Protein AF-A0A418RNY5-F1 (af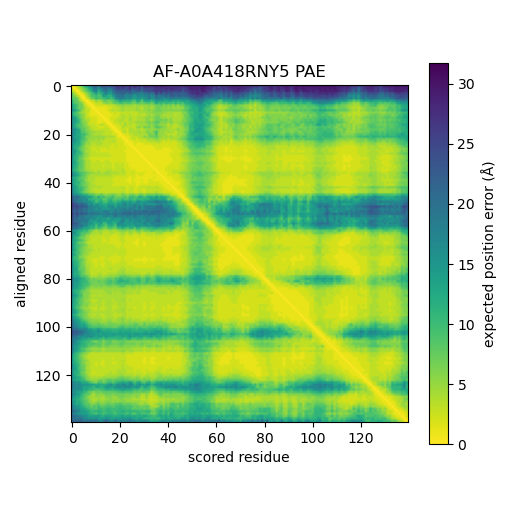db_monomer)

Nearest PDB structures (foldseek):
  6wxx-assembly2_C  TM=4.214E-01  e=1.060E-01  Treponema succinifaciens DSM 2489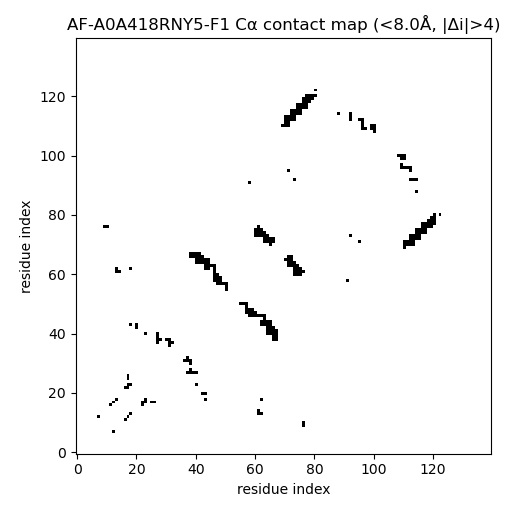
  6xl1-assembly1_B  TM=4.247E-01  e=2.477E-01  Treponema succinifaciens DSM 2489
  6ntv-assembly3_C  TM=4.979E-01  e=1.041E+00  Severe fever with thrombocytopenia syndrome virus
  7alp-assembly1_U  TM=4.545E-01  e=1.351E+00  Phlebovirus WCH/97/HN/China/2011
  4i1t-assembly1_A-2  TM=4.552E-01  e=4.983E+00  Mammarenavirus caliense

Radius of gyration: 16.79 Å; Cα contacts (8 Å, |Δi|>4): 152; chains: 1; bounding box: 38×40×58 Å

Secondary structure (DSSP, 8-state):
------S--HHHHIIIIITSGGGHHHHHHHHHHHHTS---EEEEPPSBPPPSSTTSPP-B-SEEEEETTS-EEEEEEE-S--TTHHHHHHHHHHHHHHHTPPTT--GGGPPPEEEEEEESS-SSSSS-------------

pLDDT: mean 83.77, std 11.74, range [42.59, 97.12]

Solvent-accessible surface area (backbone atoms only — not comparable to full-atom values): 9016 Å² total; per-residue (Å²): 132,88,78,80,79,87,70,85,50,67,68,57,39,45,77,74,42,51,72,40,80,93,34,40,69,60,47,24,53,52,50,14,68,73,70,73,45,93,48,47,73,74,48,74,48,83,36,62,59,85,73,91,48,96,80,56,77,81,49,72,51,76,38,30,33,31,35,78,85,65,31,38,40,36,40,38,75,42,67,74,89,55,96,58,46,70,59,48,53,50,49,53,47,55,51,54,28,53,74,69,46,60,88,94,58,58,78,88,63,52,44,58,65,46,81,47,77,50,67,70,53,82,91,63,98,68,92,75,89,79,86,89,87,76,97,75,91,73,87,132

Foldseek 3Di:
DPPPDPDDDVLNCLQPACQDPVRVVVVQVVCCVLVVHRWDWPHWDQQWDDDPDPPDDTGGFSTWTATPVRAIETEHEDEDDDPCVVVSQVVNQVVVQVVPDDPPDDPVPRHHYHYHYHYNDDPDDDPDDDDDDDDDDDDD

Mean predicted aligned error: 7.06 Å

Sequence (140 aa):
MVTKRKLITFDWAIKRLLRSKANFGILEGFLSELLKEDITILDVLESESNKETKIDKFNRVDLKVRNQKQEIVIIEIQYDREYDYLQRIFYAVSKTALEHMADNSSYASITKVISINILYFDLGSGTDYIYKGTTRFIGL

Structure (mmCIF, N/CA/C/O backbone):
data_AF-A0A418RNY5-F1
#
_entry.id   AF-A0A418RNY5-F1
#
loop_
_atom_site.group_PDB
_atom_site.id
_atom_site.type_symbol
_atom_site.label_atom_id
_atom_site.label_alt_id
_atom_site.label_comp_id
_atom_site.label_asym_id
_atom_site.label_entity_id
_atom_site.label_seq_id
_atom_site.pdbx_PDB_ins_code
_atom_site.Cartn_x
_atom_site.Cartn_y
_atom_site.Cartn_z
_atom_site.occupancy
_atom_site.B_iso_or_equiv
_atom_site.auth_seq_id
_atom_site.auth_comp_id
_atom_site.auth_asym_id
_atom_site.auth_atom_id
_atom_site.pdbx_PDB_model_num
ATOM 1 N N . MET A 1 1 ? 11.323 -13.022 -35.457 1.00 42.59 1 MET A N 1
ATOM 2 C CA . MET A 1 1 ? 10.039 -13.642 -35.060 1.00 42.59 1 MET A CA 1
ATOM 3 C C . MET A 1 1 ? 9.662 -13.102 -33.691 1.00 42.59 1 MET A C 1
ATOM 5 O O . MET A 1 1 ? 10.435 -13.292 -32.763 1.00 42.59 1 MET A O 1
ATOM 9 N N . VAL A 1 2 ? 8.543 -12.385 -33.564 1.00 47.88 2 VAL A N 1
ATOM 10 C CA . VAL A 1 2 ? 8.053 -11.928 -32.252 1.00 47.88 2 VAL A CA 1
ATOM 11 C C . VAL A 1 2 ? 7.443 -13.140 -31.553 1.00 47.88 2 VAL A C 1
ATOM 13 O O . VAL A 1 2 ? 6.425 -13.672 -31.994 1.00 47.88 2 VAL A O 1
ATOM 16 N N . THR A 1 3 ? 8.097 -13.633 -30.506 1.00 58.25 3 THR A N 1
ATOM 17 C CA . THR A 1 3 ? 7.582 -14.719 -29.671 1.00 58.25 3 THR A CA 1
ATOM 18 C C . THR A 1 3 ? 6.275 -14.270 -29.022 1.00 58.25 3 THR A C 1
ATOM 20 O O . THR A 1 3 ? 6.229 -13.295 -28.274 1.00 58.25 3 THR A O 1
ATOM 23 N N . LYS A 1 4 ? 5.179 -14.974 -29.325 1.00 61.78 4 LYS A N 1
ATOM 24 C CA . LYS A 1 4 ? 3.865 -14.723 -28.724 1.00 61.78 4 LYS A CA 1
ATOM 25 C C . LYS A 1 4 ? 3.985 -14.969 -27.214 1.00 61.78 4 LYS A C 1
ATOM 27 O O . LYS A 1 4 ? 4.181 -16.107 -26.788 1.00 61.78 4 LYS A O 1
ATOM 32 N N . ARG A 1 5 ? 3.949 -13.898 -26.415 1.00 59.19 5 ARG A N 1
ATOM 33 C CA . ARG A 1 5 ? 4.132 -13.946 -24.955 1.00 59.19 5 ARG A CA 1
ATOM 34 C C . ARG A 1 5 ? 3.037 -14.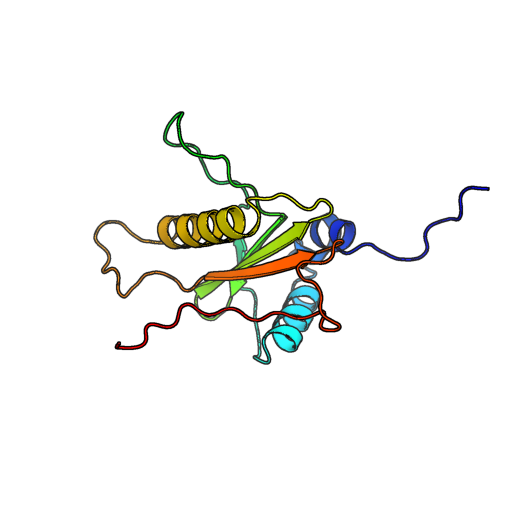838 -24.350 1.00 59.19 5 ARG A C 1
ATOM 36 O O . ARG A 1 5 ? 1.860 -14.525 -24.477 1.00 59.19 5 ARG A O 1
ATOM 43 N N . LYS A 1 6 ? 3.425 -15.972 -23.751 1.00 68.50 6 LYS A N 1
ATOM 44 C CA . LYS A 1 6 ? 2.500 -16.959 -23.148 1.00 68.50 6 LYS A CA 1
ATOM 45 C C . LYS A 1 6 ? 2.127 -16.653 -21.693 1.00 68.50 6 LYS A C 1
ATOM 47 O O . LYS A 1 6 ? 1.203 -17.266 -21.175 1.00 68.50 6 LYS A O 1
ATOM 52 N N . LEU A 1 7 ? 2.851 -15.746 -21.039 1.00 77.19 7 LEU A N 1
ATOM 53 C CA . LEU A 1 7 ? 2.674 -15.424 -19.625 1.00 77.19 7 LEU A CA 1
ATOM 54 C C . LEU A 1 7 ? 1.985 -14.070 -19.468 1.00 77.19 7 LEU A C 1
ATOM 56 O O . LEU A 1 7 ? 2.355 -13.098 -20.133 1.00 77.19 7 LEU A O 1
ATOM 60 N N . ILE A 1 8 ? 1.005 -14.026 -18.569 1.00 77.44 8 ILE A N 1
ATOM 61 C CA . ILE A 1 8 ? 0.338 -12.801 -18.138 1.00 77.44 8 ILE A CA 1
ATOM 62 C C . ILE A 1 8 ? 1.268 -12.074 -17.160 1.00 77.44 8 ILE A C 1
ATOM 64 O O . ILE A 1 8 ? 1.728 -12.668 -16.187 1.00 77.44 8 ILE A O 1
ATOM 68 N N . THR A 1 9 ? 1.571 -10.801 -17.423 1.00 82.38 9 THR A N 1
ATOM 69 C CA . THR A 1 9 ? 2.310 -9.959 -16.472 1.00 82.38 9 THR A CA 1
ATOM 70 C C . THR A 1 9 ? 1.398 -9.527 -15.330 1.00 82.38 9 THR A C 1
ATOM 72 O O . THR A 1 9 ? 0.189 -9.371 -15.521 1.00 82.38 9 THR A O 1
ATOM 75 N N . PHE A 1 10 ? 1.974 -9.281 -14.151 1.00 82.06 10 PHE A N 1
ATOM 76 C CA . PHE A 1 10 ? 1.188 -8.834 -13.001 1.00 82.06 10 PHE A CA 1
ATOM 77 C C . PHE A 1 10 ? 0.489 -7.493 -13.283 1.00 82.06 10 PHE A C 1
ATOM 79 O O . PHE A 1 10 ? -0.660 -7.308 -12.901 1.00 82.06 10 PHE A O 1
ATOM 86 N N . ASP A 1 11 ? 1.117 -6.612 -14.072 1.00 80.00 11 ASP A N 1
ATOM 87 C CA . ASP A 1 11 ? 0.526 -5.340 -14.521 1.00 80.00 11 ASP A CA 1
ATOM 88 C C . ASP A 1 11 ? -0.761 -5.532 -15.317 1.00 80.00 11 ASP A C 1
ATOM 90 O O . ASP A 1 11 ? -1.779 -4.886 -15.059 1.00 80.00 11 ASP A O 1
ATOM 94 N N . TRP A 1 12 ? -0.745 -6.484 -16.248 1.00 84.69 12 TRP A N 1
ATOM 95 C CA . TRP A 1 12 ? -1.942 -6.819 -16.996 1.00 84.69 12 TRP A CA 1
ATOM 96 C C . TRP A 1 12 ? -3.014 -7.412 -16.075 1.00 84.69 12 TRP A C 1
ATOM 98 O O . TRP A 1 12 ? -4.184 -7.040 -16.184 1.00 84.69 12 TRP A O 1
ATOM 108 N N . ALA A 1 13 ? -2.621 -8.293 -15.146 1.00 85.50 13 ALA A N 1
ATOM 109 C CA . ALA A 1 13 ? -3.541 -8.919 -14.202 1.00 85.50 13 ALA A CA 1
ATOM 110 C C . ALA A 1 13 ? -4.212 -7.887 -13.284 1.00 85.50 13 ALA A C 1
ATOM 112 O O . ALA A 1 13 ? -5.435 -7.915 -13.162 1.00 85.50 13 ALA A O 1
ATOM 113 N N . ILE A 1 14 ? -3.470 -6.929 -12.716 1.00 82.69 14 ILE A N 1
ATOM 114 C CA . ILE A 1 14 ? -4.059 -5.845 -11.915 1.00 82.69 14 ILE A CA 1
ATOM 115 C C . ILE A 1 14 ? -5.078 -5.058 -12.745 1.00 82.69 14 ILE A C 1
ATOM 117 O O . ILE A 1 14 ? -6.230 -4.896 -12.335 1.00 82.69 14 ILE A O 1
ATOM 121 N N . LYS A 1 15 ? -4.676 -4.604 -13.938 1.00 77.12 15 LYS A N 1
ATOM 122 C CA . LYS A 1 15 ? -5.492 -3.708 -14.770 1.00 77.12 15 LYS A CA 1
ATOM 123 C C . LYS A 1 15 ? -6.751 -4.366 -15.330 1.00 77.12 15 LYS A C 1
ATOM 125 O O . LYS A 1 15 ? -7.728 -3.669 -15.590 1.00 77.12 15 LYS A O 1
ATOM 130 N N . ARG A 1 16 ? -6.728 -5.679 -15.581 1.00 78.75 16 ARG A N 1
ATOM 131 C CA . ARG A 1 16 ? -7.799 -6.383 -16.313 1.00 78.75 16 ARG A CA 1
ATOM 132 C C . ARG A 1 16 ? -8.553 -7.419 -15.490 1.00 78.75 16 ARG A C 1
ATOM 134 O O . ARG A 1 16 ? -9.715 -7.670 -15.794 1.00 78.75 16 ARG A O 1
ATOM 141 N N . LEU A 1 17 ? -7.923 -8.018 -14.482 1.00 83.56 17 LEU A N 1
ATOM 142 C CA . LEU A 1 17 ? -8.519 -9.083 -13.676 1.00 83.56 17 LEU A CA 1
ATOM 143 C C . LEU A 1 17 ? -8.824 -8.611 -12.257 1.00 83.56 17 LEU A C 1
ATOM 145 O O . LEU A 1 17 ? -9.988 -8.629 -11.866 1.00 83.56 17 LEU A O 1
ATOM 149 N N . LEU A 1 18 ? -7.813 -8.163 -11.510 1.00 83.06 18 LEU A N 1
ATOM 150 C CA . LEU A 1 18 ? -7.899 -8.013 -10.050 1.00 83.06 18 LEU A CA 1
ATOM 151 C C . LEU A 1 18 ? -8.770 -6.833 -9.594 1.00 83.06 18 LEU A C 1
ATOM 153 O O . LEU A 1 18 ? -9.224 -6.813 -8.457 1.00 83.06 18 LEU A O 1
ATOM 157 N N . ARG A 1 19 ? -9.056 -5.872 -10.481 1.00 82.12 19 ARG A N 1
ATOM 158 C CA . ARG A 1 19 ? -9.975 -4.752 -10.208 1.00 82.12 19 ARG A CA 1
ATOM 159 C C . ARG A 1 19 ? -11.460 -5.147 -10.272 1.00 82.12 19 ARG A C 1
ATOM 161 O O . ARG A 1 19 ? -12.309 -4.438 -9.741 1.00 82.12 19 ARG A O 1
ATOM 168 N N . SER A 1 20 ? -11.799 -6.250 -10.941 1.00 83.69 20 SER A N 1
ATOM 169 C CA . SER A 1 20 ? -13.192 -6.680 -11.103 1.00 83.69 20 SER A CA 1
ATOM 170 C C . SER A 1 20 ? -13.699 -7.402 -9.857 1.00 83.69 20 SER A C 1
ATOM 172 O O . SER A 1 20 ? -13.073 -8.364 -9.414 1.00 83.69 20 SER A O 1
ATOM 174 N N . LYS A 1 21 ? -14.889 -7.023 -9.365 1.00 82.12 21 LYS A N 1
ATOM 175 C CA . LYS A 1 21 ? -15.573 -7.707 -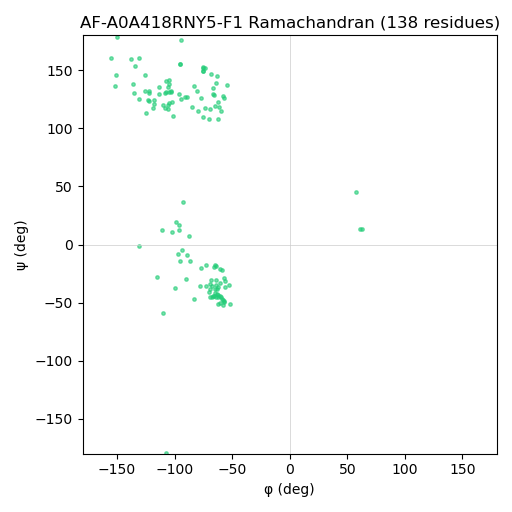8.248 1.00 82.12 21 LYS A CA 1
ATOM 176 C C . LYS A 1 21 ? -15.732 -9.212 -8.468 1.00 82.12 21 LYS A C 1
ATOM 178 O O . LYS A 1 21 ? -15.600 -9.982 -7.527 1.00 82.12 21 LYS A O 1
ATOM 183 N N . ALA A 1 22 ? -15.950 -9.641 -9.714 1.00 84.12 22 ALA A N 1
ATOM 184 C CA . ALA A 1 22 ? -16.081 -11.060 -10.053 1.00 84.12 22 ALA A CA 1
ATOM 185 C C . ALA A 1 22 ? -14.793 -11.870 -9.802 1.00 84.12 22 ALA A C 1
ATOM 187 O O . ALA A 1 22 ? -14.847 -13.090 -9.697 1.00 84.12 22 ALA A O 1
ATOM 188 N N . ASN A 1 23 ? -13.646 -11.194 -9.696 1.00 85.88 23 ASN A N 1
ATOM 189 C CA . ASN A 1 23 ? -12.331 -11.807 -9.537 1.00 85.88 23 ASN A CA 1
ATOM 190 C C . ASN A 1 23 ? -11.718 -11.559 -8.149 1.00 85.88 23 ASN A C 1
ATOM 192 O O . ASN A 1 23 ? -10.528 -11.825 -7.970 1.00 85.88 23 ASN A O 1
ATOM 196 N N . PHE A 1 24 ? -12.489 -11.059 -7.173 1.00 90.50 24 PHE A N 1
ATOM 197 C CA . PHE A 1 24 ? -11.965 -10.776 -5.831 1.00 90.50 24 PHE A CA 1
ATOM 198 C C . PHE A 1 24 ? -11.326 -12.001 -5.185 1.00 90.50 24 PHE A C 1
ATOM 200 O O . PHE A 1 24 ? -10.248 -11.856 -4.627 1.00 90.50 24 PHE A O 1
ATOM 207 N N . GLY A 1 25 ? -11.865 -13.205 -5.398 1.00 92.25 25 GLY A N 1
ATOM 208 C CA . GLY A 1 25 ? -11.271 -14.439 -4.872 1.00 92.25 25 GLY A CA 1
ATOM 209 C C . GLY A 1 25 ? -9.807 -14.668 -5.282 1.00 92.25 25 GLY A C 1
ATOM 210 O O . GLY A 1 25 ? -9.029 -15.220 -4.508 1.00 92.25 25 GLY A O 1
ATOM 211 N N . ILE A 1 26 ? -9.386 -14.201 -6.467 1.00 91.50 26 ILE A N 1
ATOM 212 C CA . ILE A 1 26 ? -7.978 -14.290 -6.895 1.00 91.50 26 ILE A CA 1
ATOM 213 C C . ILE A 1 26 ? -7.112 -13.349 -6.051 1.00 91.50 26 ILE A C 1
ATOM 215 O O . ILE A 1 26 ? -6.034 -13.729 -5.594 1.00 91.50 26 ILE A O 1
ATOM 219 N N . LEU A 1 27 ? -7.581 -12.116 -5.856 1.00 92.06 27 LEU A N 1
ATOM 220 C CA . LEU A 1 27 ? -6.863 -11.103 -5.093 1.00 92.06 27 LEU A CA 1
ATOM 221 C C . LEU A 1 27 ? -6.844 -11.440 -3.594 1.00 92.06 27 LEU A C 1
ATOM 223 O O . LEU A 1 27 ? -5.800 -11.322 -2.964 1.00 92.06 27 LEU A O 1
ATOM 227 N N . GLU A 1 28 ? -7.957 -11.921 -3.047 1.00 95.44 28 GLU A N 1
ATOM 228 C CA . GLU A 1 28 ? -8.080 -12.439 -1.682 1.00 95.44 28 GLU A CA 1
ATOM 229 C C . GLU A 1 28 ? -7.099 -13.583 -1.436 1.00 95.44 28 GLU A C 1
ATOM 231 O O . GLU A 1 28 ? -6.337 -13.525 -0.474 1.00 95.44 28 GLU A O 1
ATOM 236 N N . GLY A 1 29 ? -7.039 -14.574 -2.333 1.00 95.19 29 GLY A N 1
ATOM 237 C CA . GLY A 1 29 ? -6.086 -15.680 -2.227 1.00 95.19 29 GLY A CA 1
ATOM 238 C C . GLY A 1 29 ? -4.628 -15.211 -2.255 1.00 95.19 29 GLY A C 1
ATOM 239 O O . GLY A 1 29 ? -3.826 -15.637 -1.426 1.00 95.19 29 GLY A O 1
ATOM 240 N N . PHE A 1 30 ? -4.289 -14.284 -3.159 1.00 92.62 30 PHE A N 1
ATOM 241 C CA . PHE A 1 30 ? -2.952 -13.685 -3.224 1.00 92.62 30 PHE A CA 1
ATOM 242 C C . PHE A 1 30 ? -2.579 -12.950 -1.929 1.00 92.62 30 PHE A C 1
ATOM 244 O O . PHE A 1 30 ? -1.509 -13.190 -1.368 1.00 92.62 30 PHE A O 1
ATOM 251 N N . LEU A 1 31 ? -3.457 -12.066 -1.449 1.00 95.25 31 LEU A N 1
ATOM 252 C CA . LEU A 1 31 ? -3.217 -11.285 -0.236 1.00 95.25 31 LEU A CA 1
ATOM 253 C C . LEU A 1 31 ? -3.143 -12.176 1.000 1.00 95.25 31 LEU A C 1
ATOM 255 O O . LEU A 1 31 ? -2.293 -11.943 1.859 1.00 95.25 31 LEU A O 1
ATOM 259 N N . SER A 1 32 ? -3.988 -13.206 1.067 1.00 96.62 32 SER A N 1
ATOM 260 C CA . SER A 1 32 ? -4.032 -14.099 2.219 1.00 96.62 32 SER A CA 1
ATOM 261 C C . SER A 1 32 ? -2.745 -14.900 2.363 1.00 96.62 32 SER A C 1
ATOM 263 O O . SER A 1 32 ? -2.161 -14.982 3.444 1.00 96.62 32 SER A O 1
ATOM 265 N N . GLU A 1 33 ? -2.244 -15.426 1.245 1.00 95.50 33 GLU A N 1
ATOM 266 C CA . GLU A 1 33 ? -0.998 -16.184 1.226 1.00 95.50 33 GLU A CA 1
ATOM 267 C C . GLU A 1 33 ? 0.222 -15.292 1.496 1.00 95.50 33 GLU A C 1
ATOM 269 O O . GLU A 1 33 ? 1.133 -15.697 2.222 1.00 95.50 33 GLU A O 1
ATOM 274 N N . LEU A 1 34 ? 0.230 -14.061 0.971 1.00 94.31 34 LEU A N 1
ATOM 275 C CA . LEU A 1 34 ? 1.314 -13.103 1.192 1.00 94.31 34 LEU A CA 1
ATOM 276 C C . LEU A 1 34 ? 1.381 -12.619 2.648 1.00 94.31 34 LEU A C 1
ATOM 278 O O . LEU A 1 34 ? 2.467 -12.526 3.221 1.00 94.31 34 LEU A O 1
ATOM 282 N N . LEU A 1 35 ? 0.233 -12.282 3.241 1.00 94.00 35 LEU A N 1
ATOM 283 C CA . LEU A 1 35 ? 0.151 -11.706 4.586 1.00 94.00 35 LEU A CA 1
ATOM 284 C C . LEU A 1 35 ? 0.032 -12.761 5.691 1.00 94.00 35 LEU A C 1
ATOM 286 O O . LEU A 1 35 ? 0.191 -12.414 6.862 1.00 94.00 35 LEU A O 1
ATOM 290 N N . LYS A 1 36 ? -0.178 -14.033 5.322 1.00 95.38 36 LYS A N 1
ATOM 291 C CA . LYS A 1 36 ? -0.392 -15.164 6.237 1.00 95.38 36 LYS A CA 1
ATOM 292 C C . LYS A 1 36 ? -1.584 -14.938 7.165 1.00 95.38 36 LYS A C 1
ATOM 294 O O . LYS A 1 36 ? -1.517 -15.184 8.366 1.00 95.38 36 LYS A O 1
ATOM 299 N N . GLU A 1 37 ? -2.671 -14.461 6.575 1.00 95.69 37 GLU A N 1
ATOM 300 C CA . GLU A 1 37 ? -3.933 -14.139 7.236 1.00 95.69 37 GLU A CA 1
ATOM 301 C C . GLU A 1 37 ? -5.080 -14.333 6.240 1.00 95.69 37 GLU A C 1
ATOM 303 O O . GLU A 1 37 ? -4.892 -14.037 5.072 1.00 95.69 37 GLU A O 1
ATOM 308 N N . ASP A 1 38 ? -6.268 -14.764 6.664 1.00 96.81 38 ASP A N 1
ATOM 309 C CA . ASP A 1 38 ? -7.432 -14.794 5.770 1.00 96.81 38 ASP A CA 1
ATOM 310 C C . ASP A 1 38 ? -7.905 -13.368 5.443 1.00 96.81 38 ASP A C 1
ATOM 312 O O . ASP A 1 38 ? -8.340 -12.624 6.324 1.00 96.81 38 ASP A O 1
ATOM 316 N N . ILE A 1 39 ? -7.831 -12.981 4.168 1.00 97.12 39 ILE A N 1
ATOM 317 C CA . ILE A 1 39 ? -8.234 -11.666 3.660 1.00 97.12 39 ILE A CA 1
ATOM 318 C C . ILE A 1 39 ? -9.519 -11.789 2.842 1.00 97.12 39 ILE A C 1
ATOM 320 O O . ILE A 1 39 ? -9.607 -12.584 1.910 1.00 97.12 39 ILE A O 1
ATOM 324 N N . THR A 1 40 ? -10.491 -10.931 3.148 1.00 96.94 40 THR A N 1
ATOM 325 C CA . THR A 1 40 ? -11.722 -10.744 2.374 1.00 96.94 40 THR A CA 1
ATOM 326 C C . THR A 1 40 ? -11.829 -9.287 1.953 1.00 96.94 40 THR A C 1
ATOM 328 O O . THR A 1 40 ? -11.687 -8.378 2.772 1.00 96.94 40 THR A O 1
ATOM 331 N N . ILE A 1 41 ? -12.080 -9.045 0.673 1.00 95.94 41 ILE A N 1
ATOM 332 C CA . ILE A 1 41 ? -12.121 -7.703 0.098 1.00 95.94 41 ILE A CA 1
ATOM 333 C C . ILE A 1 41 ? -13.559 -7.206 0.083 1.00 95.94 41 ILE A C 1
ATOM 335 O O . ILE A 1 41 ? -14.450 -7.835 -0.481 1.00 95.94 41 ILE A O 1
ATOM 339 N N . LEU A 1 42 ? -13.781 -6.038 0.681 1.00 94.56 42 LEU A N 1
ATOM 340 C CA . LEU A 1 42 ? -15.087 -5.386 0.698 1.00 94.56 42 LEU A CA 1
ATOM 341 C C . LEU A 1 42 ? -15.316 -4.590 -0.587 1.00 94.56 42 LEU A C 1
ATOM 343 O O . LEU A 1 42 ? -16.366 -4.692 -1.226 1.00 94.56 42 LEU A O 1
ATOM 347 N N . ASP A 1 43 ? -14.321 -3.801 -0.982 1.00 92.25 43 ASP A N 1
ATOM 348 C CA . ASP A 1 43 ? -14.392 -2.957 -2.164 1.00 92.25 43 ASP A CA 1
ATOM 349 C C . ASP A 1 43 ? -13.008 -2.635 -2.742 1.00 92.25 43 ASP A C 1
ATOM 351 O O . ASP A 1 43 ? -11.965 -2.762 -2.096 1.00 92.25 43 ASP A O 1
ATOM 355 N N . VAL A 1 44 ? -13.029 -2.233 -4.014 1.00 90.88 44 VAL A N 1
ATOM 356 C CA . VAL A 1 44 ? -11.906 -1.568 -4.670 1.00 90.88 44 VAL A CA 1
ATOM 357 C C . VAL A 1 44 ? -12.168 -0.074 -4.595 1.00 90.88 44 VAL A C 1
ATOM 359 O O . VAL A 1 44 ? -13.248 0.389 -4.961 1.00 90.88 44 VAL A O 1
ATOM 362 N N . LEU A 1 45 ? -11.167 0.659 -4.132 1.00 89.50 45 LEU A N 1
ATOM 363 C CA . LEU A 1 45 ? -11.206 2.095 -3.926 1.00 89.50 45 LEU A CA 1
ATOM 364 C C . LEU A 1 45 ? -10.636 2.839 -5.132 1.00 89.50 45 LEU A C 1
ATOM 366 O O . LEU A 1 45 ? -9.787 2.328 -5.877 1.00 89.50 45 LEU A O 1
ATOM 370 N N . GLU A 1 46 ? -11.073 4.088 -5.283 1.00 82.19 46 GLU A N 1
ATOM 371 C CA . GLU A 1 46 ? -10.500 4.998 -6.266 1.00 82.19 46 GLU A CA 1
ATOM 372 C C . GLU A 1 46 ? -8.999 5.156 -6.020 1.00 82.19 46 GLU A C 1
ATOM 374 O O . GLU A 1 46 ? -8.515 5.376 -4.903 1.00 82.19 46 GLU A O 1
ATOM 379 N N . SER A 1 47 ? -8.242 4.937 -7.090 1.00 75.25 47 SER A N 1
ATOM 380 C CA . SER A 1 47 ? -6.789 4.808 -7.018 1.00 75.25 47 SER A CA 1
ATOM 381 C C . SER A 1 47 ? -6.070 6.135 -7.271 1.00 75.25 47 SER A C 1
ATOM 383 O O . SER A 1 47 ? -4.854 6.193 -7.125 1.00 75.25 47 SER A O 1
ATOM 385 N N . GLU A 1 48 ? -6.819 7.189 -7.604 1.00 74.06 48 GLU A N 1
ATOM 386 C CA . GLU A 1 48 ? -6.345 8.559 -7.795 1.00 74.06 48 GLU A CA 1
ATOM 387 C C . GLU A 1 48 ? -6.812 9.439 -6.628 1.00 74.06 48 GLU A C 1
ATOM 389 O O . GLU A 1 48 ? -7.985 9.425 -6.257 1.00 74.06 48 GLU A O 1
ATOM 394 N N . SER A 1 49 ? -5.892 10.202 -6.037 1.00 64.19 49 SER A N 1
ATOM 395 C CA . SER A 1 49 ? -6.221 11.202 -5.016 1.00 64.19 49 SER A CA 1
ATOM 396 C C . SER A 1 49 ? -6.665 12.517 -5.665 1.00 64.19 49 SER A C 1
ATOM 398 O O . SER A 1 49 ? -5.987 13.014 -6.572 1.00 64.19 49 SER A O 1
ATOM 400 N N . ASN A 1 50 ? -7.730 13.141 -5.155 1.00 57.97 50 ASN A N 1
ATOM 401 C CA . ASN A 1 50 ? -8.097 14.503 -5.549 1.00 57.97 50 ASN A CA 1
ATOM 402 C C . ASN A 1 50 ? -7.002 15.500 -5.131 1.00 57.97 50 ASN A C 1
ATOM 404 O O . ASN A 1 50 ? -6.439 15.403 -4.040 1.00 57.97 50 ASN A O 1
ATOM 408 N N . LYS A 1 51 ? -6.695 16.471 -5.999 1.00 54.84 51 LYS A N 1
ATOM 409 C CA . LYS A 1 51 ? -5.824 17.602 -5.653 1.00 54.84 51 LYS A CA 1
ATOM 410 C C . LYS A 1 51 ? -6.663 18.680 -4.984 1.00 54.84 51 LYS A C 1
ATOM 412 O O . LYS A 1 51 ? -7.541 19.242 -5.635 1.00 54.84 51 LYS A O 1
ATOM 417 N N . GLU A 1 52 ? -6.366 19.002 -3.733 1.00 58.78 52 GLU A N 1
ATOM 418 C CA . GLU A 1 52 ? -6.985 20.145 -3.052 1.00 58.78 52 GLU A CA 1
ATOM 419 C C . GLU A 1 52 ? -6.157 21.417 -3.264 1.00 58.78 52 GLU A C 1
ATOM 421 O O . GLU A 1 52 ? -6.698 22.517 -3.361 1.00 58.78 52 GLU A O 1
ATOM 426 N N . THR A 1 53 ? -4.838 21.273 -3.431 1.00 54.75 53 THR A N 1
ATOM 427 C CA . THR A 1 53 ? -3.913 22.382 -3.669 1.00 54.75 53 THR A CA 1
ATOM 428 C C . THR A 1 53 ? -2.981 22.121 -4.857 1.00 54.75 53 THR A C 1
ATOM 430 O O . THR A 1 53 ? -2.742 20.988 -5.275 1.00 54.75 53 THR A O 1
ATOM 433 N N . LYS A 1 54 ? -2.393 23.189 -5.418 1.00 52.41 54 LYS A N 1
ATOM 434 C CA . LYS A 1 54 ? -1.415 23.087 -6.524 1.00 52.41 54 LYS A CA 1
ATOM 435 C C . LYS A 1 54 ? -0.115 22.368 -6.135 1.00 52.41 54 LYS A C 1
ATOM 437 O O . LYS A 1 54 ? 0.636 21.980 -7.026 1.00 52.41 54 LYS A O 1
ATOM 442 N N . ILE A 1 55 ? 0.155 22.237 -4.836 1.00 54.84 55 ILE A N 1
ATOM 443 C CA . ILE A 1 55 ? 1.398 21.684 -4.280 1.00 54.84 55 ILE A CA 1
ATOM 444 C C . ILE A 1 55 ? 1.240 20.185 -3.971 1.00 54.84 55 ILE A C 1
ATOM 446 O O . ILE A 1 55 ? 2.236 19.483 -3.805 1.00 54.84 55 ILE A O 1
ATOM 450 N N . ASP A 1 56 ? 0.005 19.671 -3.945 1.00 57.38 56 ASP A N 1
ATOM 451 C CA . ASP A 1 56 ? -0.245 18.252 -3.718 1.00 57.38 56 ASP A CA 1
ATOM 452 C C . ASP A 1 56 ? 0.376 17.411 -4.835 1.00 57.38 56 ASP A C 1
ATOM 454 O O . ASP A 1 56 ? 0.067 17.563 -6.027 1.00 57.38 56 ASP A O 1
ATOM 458 N N . LYS A 1 57 ? 1.262 16.490 -4.440 1.00 59.84 57 LYS A N 1
ATOM 459 C CA . LYS A 1 57 ? 1.773 15.481 -5.361 1.00 59.84 57 LYS A CA 1
ATOM 460 C C . LYS A 1 57 ? 0.605 14.584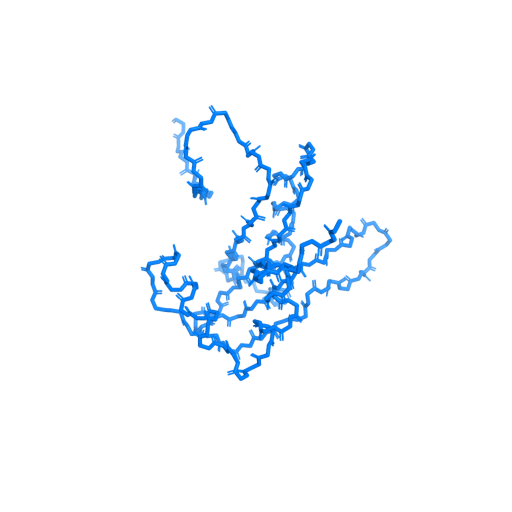 -5.756 1.00 59.84 57 LYS A C 1
ATOM 462 O O . LYS A 1 57 ? -0.122 14.079 -4.907 1.00 59.84 57 LYS A O 1
ATOM 467 N N . PHE A 1 58 ? 0.425 14.401 -7.061 1.00 53.44 58 PHE A N 1
ATOM 468 C CA . PHE A 1 58 ? -0.566 13.465 -7.575 1.00 53.44 58 PHE A CA 1
ATOM 469 C C . PHE A 1 58 ? -0.159 12.053 -7.153 1.00 53.44 58 PHE A C 1
ATOM 471 O O . PHE A 1 58 ? 0.930 11.611 -7.519 1.00 53.44 58 PHE A O 1
ATOM 478 N N . ASN A 1 59 ? -1.005 11.369 -6.384 1.00 61.56 59 ASN A N 1
ATOM 479 C CA . ASN A 1 59 ? -0.798 9.968 -6.058 1.00 61.56 59 ASN A CA 1
ATOM 480 C C . ASN A 1 59 ? -1.783 9.126 -6.870 1.00 61.56 59 ASN A C 1
ATOM 482 O O . ASN A 1 59 ? -2.998 9.261 -6.714 1.00 61.56 59 ASN A O 1
ATOM 486 N N . ARG A 1 60 ? -1.248 8.278 -7.752 1.00 69.50 60 ARG A N 1
ATOM 487 C CA . ARG A 1 60 ? -2.018 7.256 -8.452 1.00 69.50 60 ARG A CA 1
ATOM 488 C C . ARG A 1 60 ? -1.373 5.911 -8.207 1.00 69.50 60 ARG A C 1
ATOM 490 O O . ARG A 1 60 ? -0.284 5.667 -8.714 1.00 69.50 60 ARG A O 1
ATOM 497 N N . VAL A 1 61 ? -2.094 5.065 -7.489 1.00 79.88 61 VAL A N 1
ATOM 498 C CA . VAL A 1 61 ? -1.683 3.690 -7.209 1.00 79.88 61 VAL A CA 1
ATOM 499 C C . VAL A 1 61 ? -2.308 2.741 -8.234 1.00 79.88 61 VAL A C 1
ATOM 501 O O . VAL A 1 61 ? -3.347 3.055 -8.821 1.00 79.88 61 VAL A O 1
ATOM 504 N N . ASP A 1 62 ? -1.710 1.574 -8.475 1.00 85.88 62 ASP A N 1
ATOM 505 C CA . ASP A 1 62 ? -2.255 0.630 -9.464 1.00 85.88 62 ASP A CA 1
ATOM 506 C C . ASP A 1 62 ? -3.535 -0.055 -8.972 1.00 85.88 62 ASP A C 1
ATOM 508 O O . ASP A 1 62 ? -4.460 -0.304 -9.758 1.00 85.88 62 ASP A O 1
ATOM 512 N N . LEU A 1 63 ? -3.611 -0.347 -7.671 1.00 90.25 63 LEU A N 1
ATOM 513 C CA . LEU A 1 63 ? -4.782 -0.920 -7.018 1.00 90.25 63 LEU A CA 1
ATOM 514 C C . LEU A 1 63 ? -4.843 -0.503 -5.545 1.00 90.25 63 LEU A C 1
ATOM 516 O O . LEU A 1 63 ? -3.848 -0.544 -4.826 1.00 90.25 63 LEU A O 1
ATOM 520 N N . LYS A 1 64 ? -6.039 -0.126 -5.094 1.00 92.81 64 LYS A N 1
ATOM 521 C CA . LYS A 1 64 ? -6.342 0.219 -3.703 1.00 92.81 64 LYS A CA 1
ATOM 522 C C . LYS A 1 64 ? -7.597 -0.546 -3.303 1.00 92.81 64 LYS A C 1
ATOM 524 O O . LYS A 1 64 ? -8.595 -0.453 -4.013 1.00 92.81 64 LYS A O 1
ATOM 529 N N . VAL A 1 65 ? -7.560 -1.316 -2.223 1.00 94.25 65 VAL A N 1
ATOM 530 C CA . VAL A 1 65 ? -8.712 -2.107 -1.756 1.00 94.25 65 VAL A CA 1
ATOM 531 C C . VAL A 1 65 ? -8.909 -1.969 -0.258 1.00 94.25 65 VAL A C 1
ATOM 533 O O . VAL A 1 65 ? -7.949 -1.734 0.476 1.00 94.25 65 VAL A O 1
ATOM 536 N N . ARG A 1 66 ? -10.149 -2.146 0.195 1.00 95.56 66 ARG A N 1
ATOM 537 C CA . ARG A 1 66 ? -10.490 -2.239 1.614 1.00 95.56 66 ARG A CA 1
ATOM 538 C C . ARG A 1 66 ? -10.779 -3.684 1.989 1.00 95.56 66 ARG A C 1
ATOM 540 O O . ARG A 1 66 ? -11.568 -4.347 1.314 1.00 95.56 66 ARG A O 1
ATOM 547 N N . ASN A 1 67 ? -10.173 -4.161 3.072 1.00 96.62 67 ASN A N 1
ATOM 548 C CA . ASN A 1 67 ? -10.429 -5.507 3.585 1.00 96.62 67 ASN A CA 1
ATOM 549 C C . ASN A 1 67 ? -11.510 -5.528 4.683 1.00 96.62 67 ASN A C 1
ATOM 551 O O . ASN A 1 67 ? -12.005 -4.491 5.131 1.00 96.62 67 ASN A O 1
ATOM 555 N N . GLN A 1 68 ? -11.863 -6.724 5.149 1.00 96.56 6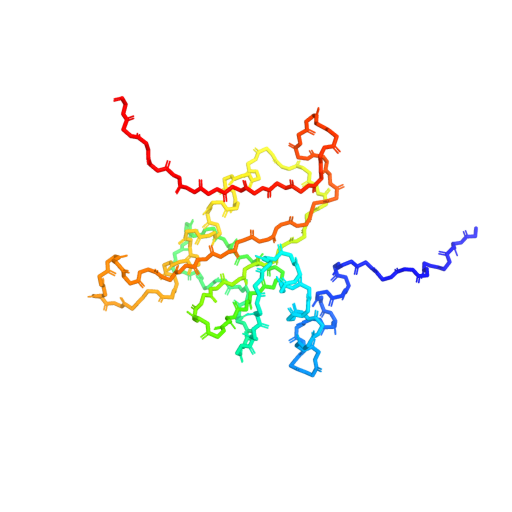8 GLN A N 1
ATOM 556 C CA . GLN A 1 68 ? -12.870 -6.955 6.185 1.00 96.56 68 GLN A CA 1
ATOM 557 C C . GLN A 1 68 ? -12.550 -6.302 7.538 1.00 96.56 68 GLN A C 1
ATOM 559 O O . GLN A 1 68 ? -13.458 -6.049 8.326 1.00 96.56 68 GLN A O 1
ATOM 564 N N . LYS A 1 69 ? -11.275 -5.989 7.802 1.00 95.69 69 LYS A N 1
ATOM 565 C CA . LYS A 1 69 ? -10.810 -5.272 8.998 1.00 95.69 69 LYS A CA 1
ATOM 566 C C . LYS A 1 69 ? -10.832 -3.747 8.836 1.00 95.69 69 LYS A C 1
ATOM 568 O O . LYS A 1 69 ? -10.337 -3.045 9.710 1.00 95.69 69 LYS A O 1
ATOM 573 N N . GLN A 1 70 ? -11.398 -3.238 7.737 1.00 94.00 70 GLN A N 1
ATOM 574 C CA . GLN A 1 70 ? -11.346 -1.827 7.336 1.00 94.00 70 GLN A CA 1
ATOM 575 C C . GLN A 1 70 ? -9.922 -1.316 7.056 1.00 94.00 70 GLN A C 1
ATOM 577 O O . GLN A 1 70 ? -9.725 -0.114 6.923 1.00 94.00 70 GLN A O 1
ATOM 582 N N . GLU A 1 71 ? -8.929 -2.200 6.930 1.00 95.62 71 GLU A N 1
ATOM 583 C CA . GLU A 1 71 ? -7.575 -1.814 6.537 1.00 95.62 71 GLU A CA 1
ATOM 584 C C . GLU A 1 71 ? -7.541 -1.513 5.037 1.00 95.62 71 GLU A C 1
ATOM 586 O O . GLU A 1 71 ? -8.280 -2.109 4.243 1.00 95.62 71 GLU A O 1
ATOM 591 N N . ILE A 1 72 ? -6.653 -0.601 4.642 1.00 95.62 72 ILE A N 1
ATOM 592 C CA . ILE A 1 72 ? -6.463 -0.234 3.239 1.00 95.62 72 ILE A CA 1
ATOM 593 C C . ILE A 1 72 ? -5.212 -0.925 2.721 1.00 95.62 72 ILE A C 1
ATOM 595 O O . ILE A 1 72 ? -4.120 -0.731 3.255 1.00 95.62 72 ILE A O 1
ATOM 599 N N . VAL A 1 73 ? -5.362 -1.717 1.665 1.00 95.75 73 VAL A N 1
ATOM 600 C CA . VAL A 1 73 ? -4.248 -2.372 0.985 1.00 95.75 73 VAL A CA 1
ATOM 601 C C . VAL A 1 73 ? -3.984 -1.654 -0.331 1.00 95.75 73 VAL A C 1
ATOM 603 O O . VAL A 1 73 ? -4.865 -1.545 -1.184 1.00 95.75 73 VAL A O 1
ATOM 606 N N . ILE A 1 74 ? -2.761 -1.161 -0.487 1.00 94.38 74 ILE A N 1
ATOM 607 C CA . ILE A 1 74 ? -2.249 -0.547 -1.710 1.00 94.38 74 ILE A CA 1
ATOM 608 C C . ILE A 1 74 ? -1.352 -1.572 -2.395 1.00 94.38 74 ILE A C 1
ATOM 610 O O . ILE A 1 74 ? -0.478 -2.145 -1.746 1.00 94.38 74 ILE A O 1
ATOM 614 N N . ILE A 1 75 ? -1.547 -1.783 -3.694 1.00 92.25 75 ILE A N 1
ATOM 615 C CA . ILE A 1 75 ? -0.674 -2.615 -4.519 1.00 92.25 75 ILE A CA 1
ATOM 616 C C . ILE A 1 75 ? -0.142 -1.761 -5.663 1.00 92.25 75 ILE A C 1
ATOM 618 O O . ILE A 1 75 ? -0.928 -1.203 -6.431 1.00 92.25 75 ILE A O 1
ATOM 622 N N . GLU A 1 76 ? 1.180 -1.681 -5.774 1.00 90.00 76 GLU A N 1
ATOM 623 C CA . GLU A 1 76 ? 1.876 -0.970 -6.848 1.00 90.00 76 GLU A CA 1
ATOM 624 C C . GLU A 1 76 ? 2.873 -1.888 -7.550 1.00 90.00 76 GLU A C 1
ATOM 626 O O . GLU A 1 76 ? 3.489 -2.761 -6.933 1.00 90.00 76 GLU A O 1
ATOM 631 N N . ILE A 1 77 ? 3.035 -1.685 -8.854 1.00 88.56 77 ILE A N 1
ATOM 632 C CA . ILE A 1 77 ? 4.048 -2.349 -9.664 1.00 88.56 77 ILE A CA 1
ATOM 633 C C . ILE A 1 77 ? 5.0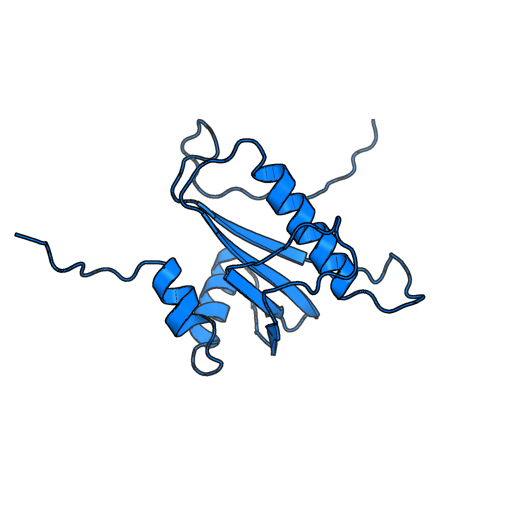45 -1.316 -10.151 1.00 88.56 77 ILE A C 1
ATOM 635 O O . ILE A 1 77 ? 4.675 -0.267 -10.677 1.00 88.56 77 ILE A O 1
ATOM 639 N N . GLN A 1 78 ? 6.325 -1.656 -10.066 1.00 86.75 78 GLN A N 1
ATOM 640 C CA . GLN A 1 78 ? 7.374 -0.743 -10.473 1.00 86.75 78 GLN A CA 1
ATOM 641 C C . GLN A 1 78 ? 8.450 -1.431 -11.300 1.00 86.75 78 GLN A C 1
ATOM 643 O O . GLN A 1 78 ? 8.969 -2.486 -10.936 1.00 86.75 78 GLN A O 1
ATOM 648 N N . TYR A 1 79 ? 8.758 -0.814 -12.438 1.00 85.25 79 TYR A N 1
ATOM 649 C CA . TYR A 1 79 ? 9.738 -1.314 -13.399 1.00 85.25 79 TYR A CA 1
ATOM 650 C C . TYR A 1 79 ? 11.084 -0.615 -13.276 1.00 85.25 79 TYR A C 1
ATOM 652 O O . TYR A 1 79 ? 12.117 -1.270 -13.373 1.00 85.25 79 TYR A O 1
ATOM 660 N N . ASP A 1 80 ? 11.062 0.687 -13.007 1.00 84.56 80 ASP A N 1
ATOM 661 C CA . ASP A 1 80 ? 12.260 1.509 -12.965 1.00 84.56 80 ASP A CA 1
ATOM 662 C C . ASP A 1 80 ? 12.641 1.843 -11.527 1.00 84.56 80 ASP A C 1
ATOM 664 O O . ASP A 1 80 ? 11.795 2.169 -10.689 1.00 84.56 80 ASP A O 1
ATOM 668 N N . ARG A 1 81 ? 13.944 1.776 -11.250 1.00 81.12 81 ARG A N 1
ATOM 669 C CA . ARG A 1 81 ? 14.496 2.164 -9.958 1.00 81.12 81 ARG A CA 1
ATOM 670 C C . ARG A 1 81 ? 14.618 3.681 -9.889 1.00 81.12 81 ARG A C 1
ATOM 672 O O . ARG A 1 81 ? 15.443 4.273 -10.582 1.00 81.12 81 ARG A O 1
ATOM 679 N N . GLU A 1 82 ? 13.860 4.288 -8.987 1.00 83.19 82 GLU A N 1
ATOM 680 C CA . GLU A 1 82 ? 13.962 5.710 -8.658 1.00 83.19 82 GLU A CA 1
ATOM 681 C C . GLU A 1 82 ? 14.659 5.901 -7.301 1.00 83.19 82 GLU A C 1
ATOM 683 O O . GLU A 1 82 ? 14.461 5.122 -6.365 1.00 83.19 82 GLU A O 1
ATOM 688 N N . TYR A 1 83 ? 15.498 6.935 -7.178 1.00 83.25 83 TYR A N 1
ATOM 689 C CA . TYR A 1 83 ? 16.254 7.201 -5.945 1.00 83.25 83 TYR A CA 1
ATOM 690 C C . TYR A 1 83 ? 15.359 7.529 -4.745 1.00 83.25 83 TYR A C 1
ATOM 692 O O . TYR A 1 83 ? 15.727 7.233 -3.611 1.00 83.25 83 TYR A O 1
ATOM 700 N N . ASP A 1 84 ? 14.196 8.129 -4.988 1.00 86.00 84 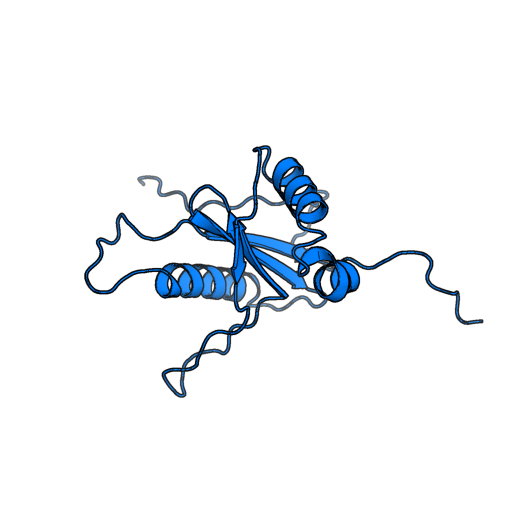ASP A N 1
ATOM 701 C CA . ASP A 1 84 ? 13.221 8.524 -3.974 1.00 86.00 84 ASP A CA 1
ATOM 702 C C . ASP A 1 84 ? 12.106 7.481 -3.772 1.00 86.00 84 ASP A C 1
ATOM 704 O O . ASP A 1 84 ? 11.068 7.774 -3.175 1.00 86.00 84 ASP A O 1
ATOM 708 N N . TYR A 1 85 ? 12.313 6.246 -4.243 1.00 86.12 85 TYR A N 1
ATOM 709 C CA . TYR A 1 85 ? 11.317 5.176 -4.191 1.00 86.12 85 TYR A CA 1
ATOM 710 C C . TYR A 1 85 ? 10.732 4.951 -2.787 1.00 86.12 85 TYR A C 1
ATOM 712 O O . TYR A 1 85 ? 9.514 4.968 -2.608 1.00 86.12 85 TYR A O 1
ATOM 720 N N . LEU A 1 86 ? 11.580 4.792 -1.767 1.00 87.19 86 LEU A N 1
ATOM 721 C CA . LEU A 1 86 ? 11.111 4.558 -0.396 1.00 87.19 86 LEU A CA 1
ATOM 722 C C . LEU A 1 86 ? 10.318 5.757 0.147 1.00 87.19 86 LEU A C 1
ATOM 724 O O . LEU A 1 86 ? 9.336 5.584 0.868 1.00 87.19 86 LEU A O 1
ATOM 728 N N . GLN A 1 87 ? 10.710 6.976 -0.229 1.00 88.19 87 GLN A N 1
ATOM 729 C CA . GLN A 1 87 ? 10.015 8.210 0.124 1.00 88.19 87 GLN A CA 1
ATOM 730 C C . GLN A 1 87 ? 8.644 8.284 -0.556 1.00 88.19 87 GLN A C 1
ATOM 732 O O . GLN A 1 87 ? 7.691 8.762 0.058 1.00 88.19 87 GLN A O 1
ATOM 737 N N . ARG A 1 88 ? 8.516 7.782 -1.790 1.00 86.06 88 ARG A N 1
ATOM 738 C CA . ARG A 1 88 ? 7.233 7.675 -2.496 1.00 86.06 88 ARG A CA 1
ATOM 739 C C . ARG A 1 88 ? 6.294 6.672 -1.833 1.00 86.06 88 ARG A C 1
ATOM 741 O O . ARG A 1 88 ? 5.140 7.028 -1.609 1.00 86.06 88 ARG A O 1
ATOM 748 N N . ILE A 1 89 ? 6.785 5.490 -1.444 1.00 89.00 89 ILE A N 1
ATOM 749 C CA . ILE A 1 89 ? 5.987 4.518 -0.675 1.00 89.00 89 ILE A CA 1
ATOM 750 C C . ILE A 1 89 ? 5.489 5.164 0.617 1.00 89.00 89 ILE A C 1
ATOM 752 O O . ILE A 1 89 ? 4.298 5.118 0.922 1.00 89.00 89 ILE A O 1
ATOM 756 N N . PHE A 1 90 ? 6.395 5.799 1.367 1.00 90.06 90 PHE A N 1
ATOM 757 C CA . PHE A 1 90 ? 6.048 6.473 2.614 1.00 90.06 90 PHE A CA 1
ATOM 758 C C . PHE A 1 90 ? 4.976 7.545 2.390 1.00 90.06 90 PHE A C 1
ATOM 760 O O . PHE A 1 90 ? 3.959 7.550 3.080 1.00 90.06 90 PHE A O 1
ATOM 767 N N . TYR A 1 91 ? 5.156 8.398 1.380 1.00 88.31 91 TYR A N 1
ATOM 768 C CA . TYR A 1 91 ? 4.184 9.425 1.020 1.00 88.31 91 TYR A CA 1
ATOM 769 C C . TYR A 1 91 ? 2.813 8.830 0.670 1.00 88.31 91 TYR A C 1
ATOM 771 O O . TYR A 1 91 ? 1.799 9.296 1.189 1.00 88.31 91 TYR A O 1
ATOM 779 N N . ALA A 1 92 ? 2.771 7.785 -0.163 1.00 87.56 92 ALA A N 1
ATOM 780 C CA . ALA A 1 92 ? 1.530 7.139 -0.580 1.00 87.56 92 ALA A CA 1
ATOM 781 C C . ALA A 1 92 ? 0.779 6.511 0.603 1.00 87.56 92 ALA A C 1
ATOM 783 O O . ALA A 1 92 ? -0.437 6.684 0.728 1.00 87.56 92 ALA A O 1
ATOM 784 N N . VAL A 1 93 ? 1.506 5.837 1.500 1.00 91.50 93 VAL A N 1
ATOM 785 C CA . VAL A 1 93 ? 0.963 5.257 2.735 1.00 91.50 93 VAL A CA 1
ATOM 786 C C . VAL A 1 93 ? 0.407 6.347 3.647 1.00 91.50 93 VAL A C 1
ATOM 788 O O . VAL A 1 93 ? -0.749 6.261 4.060 1.00 91.50 93 VAL A O 1
ATOM 791 N N . SER A 1 94 ? 1.188 7.395 3.928 1.00 90.00 94 SER A N 1
ATOM 792 C CA . SER A 1 94 ? 0.764 8.493 4.803 1.00 90.00 94 SER A CA 1
ATOM 793 C C . SER A 1 94 ? -0.439 9.245 4.246 1.00 90.00 94 SER A C 1
ATOM 795 O O . SER A 1 94 ? -1.379 9.519 4.987 1.00 90.00 94 SER A O 1
ATOM 797 N N . LYS A 1 95 ? -0.452 9.548 2.943 1.00 88.44 95 LYS A N 1
ATOM 798 C CA . LYS A 1 95 ? -1.582 10.238 2.312 1.00 88.44 95 LYS A CA 1
ATOM 799 C C . LYS A 1 95 ? -2.849 9.387 2.377 1.00 88.44 95 LYS A C 1
ATOM 801 O O . LYS A 1 95 ? -3.884 9.894 2.792 1.00 88.44 95 LYS A O 1
ATOM 806 N N . THR A 1 96 ? -2.752 8.095 2.064 1.00 90.00 96 THR A N 1
ATOM 807 C CA . THR A 1 96 ? -3.899 7.171 2.118 1.00 90.00 96 THR A CA 1
ATOM 808 C C . THR A 1 96 ? -4.449 7.021 3.537 1.00 90.00 96 THR A C 1
ATOM 810 O O . THR A 1 96 ? -5.660 6.966 3.728 1.00 90.00 96 THR A O 1
ATOM 813 N N . ALA A 1 97 ? -3.579 6.995 4.549 1.00 89.44 97 ALA A N 1
ATOM 814 C CA . ALA A 1 97 ? -4.001 6.931 5.946 1.00 89.44 97 ALA A CA 1
ATOM 815 C C . ALA A 1 97 ? -4.829 8.163 6.360 1.00 89.44 97 ALA A C 1
ATOM 817 O O . ALA A 1 97 ? -5.792 8.030 7.113 1.00 89.44 97 ALA A O 1
ATOM 818 N N . LEU A 1 98 ? -4.474 9.344 5.838 1.00 86.81 98 LEU A N 1
ATOM 819 C CA . LEU A 1 98 ? -5.183 10.601 6.095 1.00 86.81 98 LEU A CA 1
ATOM 820 C C . LEU A 1 98 ? -6.477 10.736 5.276 1.00 86.81 98 LEU A C 1
ATOM 822 O O . LEU A 1 98 ? -7.455 11.250 5.799 1.00 86.81 98 LEU A O 1
ATOM 826 N N . GLU A 1 99 ? -6.520 10.240 4.032 1.00 85.56 99 GLU A N 1
ATOM 827 C CA . GLU A 1 99 ? -7.725 10.254 3.171 1.00 85.56 99 GLU A CA 1
ATOM 828 C C . GLU A 1 99 ? -8.931 9.542 3.805 1.00 85.56 99 GLU A C 1
ATOM 830 O O . GLU A 1 99 ? -10.079 9.870 3.514 1.00 85.56 99 GLU A O 1
ATOM 835 N N . HIS A 1 100 ? -8.675 8.552 4.659 1.00 81.00 100 HIS A N 1
ATOM 836 C CA . HIS A 1 100 ? -9.707 7.766 5.334 1.00 81.00 100 HIS A CA 1
ATOM 837 C C . HIS A 1 100 ? -9.925 8.174 6.795 1.00 81.00 100 HIS A C 1
ATOM 839 O O . HIS A 1 100 ? -10.615 7.471 7.535 1.00 81.00 100 HIS A O 1
ATOM 845 N N . MET A 1 101 ? -9.352 9.298 7.220 1.00 82.94 101 MET A N 1
ATOM 846 C CA . MET A 1 101 ? -9.566 9.856 8.546 1.00 82.94 101 MET A CA 1
ATOM 847 C C . MET A 1 101 ? -10.752 10.826 8.504 1.00 82.94 101 MET A C 1
ATOM 849 O O . MET A 1 101 ? -10.788 11.735 7.681 1.00 82.94 101 MET A O 1
ATOM 853 N N . ALA A 1 102 ? -11.737 10.634 9.382 1.00 76.62 102 ALA A N 1
ATOM 854 C CA . ALA A 1 102 ? -12.855 11.566 9.497 1.00 76.62 102 ALA A CA 1
ATOM 855 C C . ALA A 1 102 ? -12.427 12.848 10.228 1.00 76.62 102 ALA A C 1
ATOM 857 O O . ALA A 1 102 ? -11.596 12.796 11.145 1.00 76.62 102 ALA A O 1
ATOM 858 N N . ASP A 1 103 ? -13.044 13.977 9.880 1.00 75.31 103 ASP A N 1
ATOM 859 C CA . ASP A 1 103 ? -12.838 15.246 10.581 1.00 75.31 103 ASP A CA 1
ATOM 860 C C . ASP A 1 103 ? -13.102 15.091 12.088 1.00 75.31 103 ASP A C 1
ATOM 862 O O . ASP A 1 103 ? -14.061 14.440 12.507 1.00 75.31 103 ASP A O 1
ATOM 866 N N . ASN A 1 104 ? -12.236 15.689 12.913 1.00 78.69 104 ASN A N 1
ATOM 867 C CA . ASN A 1 104 ? -12.255 15.605 14.383 1.00 78.69 104 ASN A CA 1
ATOM 868 C C . ASN A 1 104 ? -12.097 14.192 14.986 1.00 78.69 104 ASN A C 1
ATOM 870 O O . ASN A 1 104 ? -12.322 14.014 16.186 1.00 78.69 104 ASN A O 1
ATOM 874 N N . SER A 1 105 ? -11.693 13.183 14.207 1.00 83.00 105 SER A N 1
ATOM 875 C CA . SER A 1 105 ? -11.376 11.859 14.755 1.00 83.00 105 SER A CA 1
ATOM 876 C C . SER A 1 105 ? -10.023 11.841 15.483 1.00 83.00 105 SER A C 1
ATOM 878 O O . SER A 1 105 ? -9.123 12.637 15.213 1.00 83.00 105 SER A O 1
ATOM 880 N N . SER A 1 106 ? -9.877 10.944 16.460 1.00 86.94 106 SER A N 1
ATOM 881 C CA . SER A 1 106 ? -8.620 10.780 17.201 1.00 86.94 106 SER A CA 1
ATOM 882 C C . SER A 1 106 ? -7.529 10.207 16.294 1.00 86.94 106 SER A C 1
ATOM 884 O O . SER A 1 106 ? -7.797 9.337 15.473 1.00 86.94 106 SER A O 1
ATOM 886 N N . TYR A 1 107 ? -6.261 10.575 16.493 1.00 86.06 107 TYR A N 1
ATOM 887 C CA . TYR A 1 107 ? -5.153 9.909 15.790 1.00 86.06 107 TYR A CA 1
ATOM 888 C C . TYR A 1 107 ? -5.082 8.399 16.074 1.00 86.06 107 TYR A C 1
ATOM 890 O O . TYR A 1 107 ? -4.549 7.642 15.266 1.00 86.06 107 TYR A O 1
ATOM 898 N N . ALA A 1 108 ? -5.669 7.939 17.184 1.00 85.88 108 ALA A N 1
ATOM 899 C CA . ALA A 1 108 ? -5.802 6.515 17.482 1.00 85.88 108 ALA A CA 1
ATOM 900 C C . ALA A 1 108 ? -6.719 5.765 16.494 1.00 85.88 108 ALA A C 1
ATOM 902 O O . ALA A 1 108 ? -6.632 4.544 16.411 1.00 85.88 108 ALA A O 1
ATOM 903 N N . SER A 1 109 ? -7.580 6.469 15.749 1.00 85.88 109 SER A N 1
ATOM 904 C CA . SER A 1 109 ? -8.445 5.885 14.716 1.00 85.88 109 SER A CA 1
ATOM 905 C C . SER A 1 109 ? -7.871 5.990 13.302 1.00 85.88 109 SER A C 1
ATOM 907 O O . SER A 1 109 ? -8.600 5.746 12.342 1.00 85.88 109 SER A O 1
ATOM 909 N N . ILE A 1 110 ? -6.589 6.348 13.142 1.00 88.62 110 ILE A N 1
ATOM 910 C CA . ILE A 1 110 ? -5.936 6.276 11.830 1.00 88.62 110 ILE A CA 1
ATOM 911 C C . ILE A 1 110 ? -6.032 4.839 11.313 1.00 88.62 110 ILE A C 1
ATOM 913 O O . ILE A 1 110 ? -5.620 3.883 11.975 1.00 88.62 110 ILE A O 1
ATOM 917 N N . THR A 1 111 ? -6.563 4.700 10.100 1.00 90.62 111 THR A N 1
ATOM 918 C CA . THR A 1 111 ? -6.710 3.398 9.458 1.00 90.62 111 THR A CA 1
ATOM 919 C C . THR A 1 111 ? -5.338 2.811 9.151 1.00 90.62 111 THR A C 1
ATOM 921 O O . THR A 1 111 ? -4.459 3.484 8.610 1.00 90.62 111 THR A O 1
ATOM 924 N N . LYS A 1 112 ? -5.150 1.529 9.466 1.00 93.44 112 LYS A N 1
ATOM 925 C CA . LYS A 1 112 ? -3.936 0.812 9.084 1.00 93.44 112 LYS A CA 1
ATOM 926 C C . LYS A 1 112 ? -3.878 0.664 7.564 1.00 93.44 112 LYS A C 1
ATOM 928 O O . LYS A 1 112 ? -4.822 0.191 6.933 1.00 93.44 112 LYS A O 1
ATOM 933 N N . VAL A 1 113 ? -2.736 1.044 6.999 1.00 95.00 113 VAL A N 1
ATOM 934 C CA . VAL A 1 113 ? -2.451 0.941 5.568 1.00 95.00 113 VAL A CA 1
ATOM 935 C C . VAL A 1 113 ? -1.339 -0.080 5.352 1.00 95.00 113 VAL A C 1
ATOM 937 O O . VAL A 1 113 ? -0.288 -0.010 5.990 1.00 95.00 113 VAL A O 1
ATOM 940 N N . ILE A 1 114 ? -1.567 -1.030 4.449 1.00 95.88 114 ILE A N 1
ATOM 941 C CA . ILE A 1 114 ? -0.594 -2.037 4.022 1.00 95.88 114 ILE A CA 1
ATOM 942 C C . ILE A 1 114 ? -0.203 -1.708 2.583 1.00 95.88 114 ILE A C 1
ATOM 944 O O . ILE A 1 114 ? -1.056 -1.692 1.703 1.00 95.88 114 ILE A O 1
ATOM 948 N N . SER A 1 115 ? 1.077 -1.443 2.331 1.00 94.94 115 SER A N 1
ATOM 949 C CA . SER A 1 115 ? 1.589 -1.205 0.978 1.00 94.94 115 SER A CA 1
ATOM 950 C C . SER A 1 115 ? 2.383 -2.416 0.501 1.00 94.94 115 SER A C 1
ATOM 952 O O . SER A 1 115 ? 3.367 -2.813 1.126 1.00 94.94 115 SER A O 1
ATOM 954 N N . ILE A 1 116 ? 1.929 -3.012 -0.597 1.00 94.81 116 ILE A N 1
ATOM 955 C CA . ILE A 1 116 ? 2.563 -4.129 -1.291 1.00 94.81 116 ILE A CA 1
ATOM 956 C C . ILE A 1 116 ? 3.137 -3.576 -2.590 1.00 94.81 116 ILE A C 1
ATOM 958 O O . ILE A 1 116 ? 2.399 -3.105 -3.450 1.00 94.81 116 ILE A O 1
ATOM 962 N N . ASN A 1 117 ? 4.453 -3.651 -2.745 1.00 92.19 117 ASN A N 1
ATOM 963 C CA . ASN A 1 117 ? 5.137 -3.130 -3.922 1.00 92.19 117 ASN A CA 1
ATOM 964 C C . ASN A 1 117 ? 5.836 -4.278 -4.646 1.00 92.19 117 ASN A C 1
ATOM 966 O O . ASN A 1 117 ? 6.671 -4.969 -4.060 1.00 92.19 117 ASN A O 1
ATOM 970 N N . ILE A 1 118 ? 5.474 -4.495 -5.907 1.00 91.25 118 ILE A N 1
ATOM 971 C CA . ILE A 1 118 ? 6.010 -5.557 -6.758 1.00 91.25 118 ILE A CA 1
ATOM 972 C C . ILE A 1 118 ? 7.046 -4.935 -7.686 1.00 91.25 118 ILE A C 1
ATOM 974 O O . ILE A 1 118 ? 6.714 -4.163 -8.586 1.00 91.25 118 ILE A O 1
ATOM 978 N N . LEU A 1 119 ? 8.309 -5.280 -7.454 1.00 90.62 119 LEU A N 1
ATOM 979 C CA . LEU A 1 119 ? 9.448 -4.656 -8.113 1.00 90.62 119 LEU A CA 1
ATOM 980 C C . LEU A 1 119 ? 10.020 -5.555 -9.207 1.00 90.62 119 LEU A C 1
ATOM 982 O O . LEU A 1 119 ? 10.289 -6.731 -8.979 1.00 90.62 119 LEU A O 1
ATOM 986 N N . TYR A 1 120 ? 10.243 -4.977 -10.385 1.00 89.19 120 TYR A N 1
ATOM 987 C CA . TYR A 1 120 ? 10.974 -5.592 -11.499 1.00 89.19 120 TYR A CA 1
ATOM 988 C C . TYR A 1 120 ? 12.439 -5.122 -11.560 1.00 89.19 120 TYR A C 1
ATOM 990 O O . TYR A 1 120 ? 13.095 -5.248 -12.592 1.00 89.19 120 TYR A O 1
ATOM 998 N N . PHE A 1 121 ? 12.947 -4.595 -10.445 1.00 87.75 121 PHE A N 1
ATOM 999 C CA . PHE A 1 121 ? 14.339 -4.216 -10.235 1.00 87.75 121 PHE A CA 1
ATOM 1000 C C . PHE A 1 121 ? 14.800 -4.650 -8.839 1.00 87.75 121 PHE A C 1
ATOM 1002 O O . PHE A 1 121 ? 13.986 -4.830 -7.930 1.00 87.75 121 PHE A O 1
ATOM 1009 N N . ASP A 1 122 ? 16.114 -4.757 -8.651 1.00 86.50 122 ASP A N 1
ATOM 1010 C CA . ASP A 1 122 ? 16.693 -5.125 -7.361 1.00 86.50 122 ASP A CA 1
ATOM 1011 C C . ASP A 1 122 ? 16.602 -3.964 -6.362 1.00 86.50 122 ASP A C 1
ATOM 1013 O O . ASP A 1 122 ? 17.201 -2.896 -6.551 1.00 86.50 122 ASP A O 1
ATOM 1017 N N . LEU A 1 123 ? 15.860 -4.174 -5.271 1.00 84.50 123 LEU A N 1
ATOM 1018 C CA . LEU A 1 123 ? 15.729 -3.189 -4.195 1.00 84.50 123 LEU A CA 1
ATOM 1019 C C . LEU A 1 123 ? 17.034 -3.023 -3.399 1.00 84.50 123 LEU A C 1
ATOM 1021 O O . LEU A 1 123 ? 17.355 -1.924 -2.943 1.00 84.50 123 LEU A O 1
ATOM 1025 N N . GLY A 1 124 ? 17.792 -4.108 -3.244 1.00 79.81 124 GLY A N 1
ATOM 1026 C CA . GLY A 1 124 ? 19.032 -4.166 -2.476 1.00 79.81 124 GLY A CA 1
ATOM 1027 C C . GLY A 1 124 ? 20.002 -5.209 -3.029 1.00 79.81 124 GLY A C 1
ATOM 1028 O O . GLY A 1 124 ? 19.705 -5.900 -3.994 1.00 79.81 124 GLY A O 1
ATOM 1029 N N . SER A 1 125 ? 21.181 -5.317 -2.421 1.00 74.25 125 SER A N 1
ATOM 1030 C CA . SER A 1 125 ? 22.281 -6.174 -2.890 1.00 74.25 125 SER A CA 1
ATOM 1031 C C . SER A 1 125 ? 22.287 -7.577 -2.254 1.00 74.25 125 SER A C 1
ATOM 1033 O O . SER A 1 125 ? 23.350 -8.092 -1.913 1.00 74.25 125 SER A O 1
ATOM 1035 N N . GLY A 1 126 ? 21.111 -8.167 -2.022 1.00 79.56 126 GLY A N 1
ATOM 1036 C CA . GLY A 1 126 ? 20.942 -9.465 -1.352 1.00 79.56 126 GLY A CA 1
ATOM 1037 C C . GLY A 1 126 ? 20.526 -10.598 -2.296 1.00 79.56 126 GLY A C 1
ATOM 1038 O O . GLY A 1 126 ? 20.366 -10.391 -3.492 1.00 79.56 126 GLY A O 1
ATOM 1039 N N . THR A 1 127 ? 20.336 -11.799 -1.740 1.00 82.62 127 THR A N 1
ATOM 1040 C CA . THR A 1 127 ? 19.706 -12.938 -2.450 1.00 82.62 127 THR A CA 1
ATOM 1041 C C . THR A 1 127 ? 18.216 -13.085 -2.126 1.00 82.62 127 THR A C 1
ATOM 1043 O O . THR A 1 127 ? 17.514 -13.874 -2.759 1.00 82.62 127 THR A O 1
ATOM 1046 N N . ASP A 1 128 ? 17.728 -12.310 -1.155 1.00 84.88 128 ASP A N 1
ATOM 1047 C CA . ASP A 1 128 ? 16.319 -12.242 -0.786 1.00 84.88 128 ASP A CA 1
ATOM 1048 C C . ASP A 1 128 ? 15.503 -11.468 -1.826 1.00 84.88 128 ASP A C 1
ATOM 1050 O O . ASP A 1 128 ? 15.997 -10.554 -2.482 1.00 84.88 128 ASP A O 1
ATOM 1054 N N . TYR A 1 129 ? 14.222 -11.814 -1.937 1.00 85.94 129 TYR A N 1
ATOM 1055 C CA . TYR A 1 129 ? 13.280 -11.199 -2.882 1.00 85.94 129 TYR A CA 1
ATOM 1056 C C . TYR A 1 129 ? 11.957 -10.773 -2.223 1.00 85.94 129 TYR A C 1
ATOM 1058 O O . TYR A 1 129 ? 11.091 -10.205 -2.885 1.00 85.94 129 TYR A O 1
ATOM 1066 N N . ILE A 1 130 ? 11.795 -11.022 -0.916 1.00 87.69 130 ILE A N 1
ATOM 1067 C CA . ILE A 1 130 ? 10.654 -10.566 -0.114 1.00 87.69 130 ILE A CA 1
ATOM 1068 C C . ILE A 1 130 ? 11.187 -9.744 1.053 1.00 87.69 130 ILE A C 1
ATOM 1070 O O . ILE A 1 130 ? 11.973 -10.230 1.862 1.00 87.69 130 ILE A O 1
ATOM 1074 N N . TYR A 1 131 ? 10.704 -8.509 1.169 1.00 87.94 131 TYR A N 1
ATOM 1075 C CA . TYR A 1 131 ? 11.091 -7.582 2.226 1.00 87.94 131 TYR A CA 1
ATOM 1076 C C . TYR A 1 131 ? 9.856 -7.142 3.013 1.00 87.94 131 TYR A C 1
ATOM 1078 O O . TYR A 1 131 ? 8.849 -6.744 2.430 1.00 87.94 131 TYR A O 1
ATOM 1086 N N . LYS A 1 132 ? 9.939 -7.187 4.348 1.00 89.38 132 LYS A N 1
ATOM 1087 C CA . LYS A 1 132 ? 8.889 -6.709 5.258 1.00 89.38 132 LYS A CA 1
ATOM 1088 C C . LYS A 1 132 ? 9.435 -5.586 6.131 1.00 89.38 132 LYS A C 1
ATOM 1090 O O . LYS A 1 132 ? 10.344 -5.804 6.926 1.00 89.38 132 LYS A O 1
ATOM 1095 N N . GLY A 1 133 ? 8.850 -4.399 6.001 1.00 86.06 133 GLY A N 1
ATOM 1096 C CA . GLY A 1 133 ? 9.134 -3.243 6.849 1.00 86.06 133 GLY A CA 1
ATOM 1097 C C . GLY A 1 133 ? 7.977 -2.955 7.801 1.00 86.06 133 GLY A C 1
ATOM 1098 O O . GLY A 1 133 ? 6.813 -3.060 7.421 1.00 86.06 133 GLY A O 1
ATOM 1099 N N . THR A 1 134 ? 8.288 -2.574 9.038 1.00 85.56 134 THR A N 1
ATOM 1100 C CA . THR A 1 134 ? 7.305 -2.061 10.004 1.00 85.56 134 THR A CA 1
ATOM 1101 C C . THR A 1 134 ? 7.885 -0.849 10.714 1.00 85.56 134 THR A C 1
ATOM 1103 O O . THR A 1 134 ? 9.041 -0.895 11.137 1.00 85.56 134 THR A O 1
ATOM 1106 N N . THR A 1 135 ? 7.092 0.202 10.914 1.00 79.06 135 THR A N 1
ATOM 1107 C CA . THR A 1 135 ? 7.493 1.321 11.776 1.00 79.06 135 THR A CA 1
ATOM 1108 C C . THR A 1 135 ? 7.492 0.849 13.228 1.00 79.06 135 THR A C 1
ATOM 1110 O O . THR A 1 135 ? 6.435 0.605 13.805 1.00 79.06 135 THR A O 1
ATOM 1113 N N . ARG A 1 136 ? 8.682 0.684 13.814 1.00 79.44 136 ARG A N 1
ATOM 1114 C CA . ARG A 1 136 ? 8.872 0.266 15.208 1.00 79.44 136 ARG A CA 1
ATOM 1115 C C . ARG A 1 136 ? 9.597 1.369 15.972 1.00 79.44 136 ARG A C 1
ATOM 1117 O O . ARG A 1 136 ? 10.701 1.747 15.598 1.00 79.44 136 ARG A O 1
ATOM 1124 N N . PHE A 1 137 ? 8.995 1.835 17.060 1.00 78.19 137 PHE A N 1
ATOM 1125 C CA . PHE A 1 137 ? 9.646 2.734 18.010 1.00 78.19 137 PHE A CA 1
ATOM 1126 C C . PHE A 1 137 ? 10.364 1.895 19.069 1.00 78.19 137 PHE A C 1
ATOM 1128 O O . PHE A 1 137 ? 9.769 0.991 19.658 1.00 78.19 137 PHE A O 1
ATOM 1135 N N . ILE A 1 138 ? 11.651 2.156 19.277 1.00 86.00 138 ILE A N 1
ATOM 1136 C CA . ILE A 1 138 ? 12.483 1.507 20.295 1.00 86.00 138 ILE A CA 1
ATOM 1137 C C . ILE A 1 138 ? 13.089 2.640 21.127 1.00 86.00 138 ILE A C 1
ATOM 1139 O O . ILE A 1 138 ? 13.556 3.623 20.554 1.00 86.00 138 ILE A O 1
ATOM 1143 N N . GLY A 1 139 ? 13.016 2.536 22.456 1.00 86.94 139 GLY A N 1
ATOM 1144 C CA . GLY A 1 139 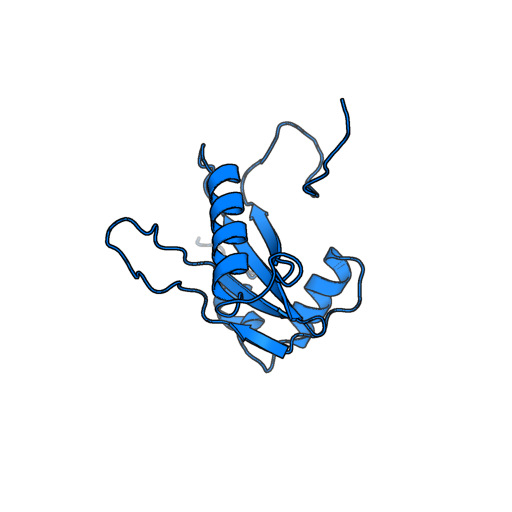? 13.692 3.482 23.347 1.00 86.94 139 GLY A CA 1
ATOM 1145 C C . GLY A 1 139 ? 15.209 3.402 23.164 1.00 86.94 139 GLY A C 1
ATOM 1146 O O . GLY A 1 139 ? 15.722 2.323 22.867 1.00 86.94 139 GLY A O 1
ATOM 1147 N N . LEU A 1 140 ? 15.891 4.541 23.293 1.00 76.25 140 LEU A N 1
ATOM 1148 C CA . LEU A 1 140 ? 17.350 4.633 23.191 1.00 76.25 140 LEU A CA 1
ATOM 1149 C C . LEU A 1 140 ? 18.050 3.997 24.395 1.00 76.25 140 LEU A C 1
ATOM 1151 O O . LEU A 1 140 ? 17.527 4.157 25.522 1.00 76.25 140 LEU A O 1
#